Protein AF-A0A951TSF8-F1 (afdb_monomer)

Sequence (93 aa):
MGTIDRGRVILGGLVAGVVLNVGEYVLNGLLLRERWDAAMTELIRPALYQAYHAIEAVLDPPDGARAGPADVVGPVCETGDFLARDRPMPPLA

Structure (mmCIF, N/CA/C/O backbone):
data_AF-A0A951TSF8-F1
#
_entry.id   AF-A0A951TSF8-F1
#
loop_
_atom_site.group_PDB
_atom_site.id
_atom_site.type_symbol
_atom_site.label_atom_id
_atom_site.label_alt_id
_atom_site.label_comp_id
_atom_site.label_asym_id
_atom_site.label_entity_id
_atom_site.label_seq_id
_atom_site.pdbx_PDB_ins_code
_atom_site.Cartn_x
_atom_site.Cartn_y
_atom_site.Cartn_z
_atom_site.occupancy
_atom_site.B_iso_or_equiv
_atom_site.auth_seq_id
_atom_site.auth_comp_id
_atom_site.auth_asym_id
_atom_site.auth_atom_id
_atom_site.pdbx_PDB_model_num
ATOM 1 N N . MET A 1 1 ? 21.962 12.585 -48.805 1.00 51.28 1 MET A N 1
ATOM 2 C CA . MET A 1 1 ? 20.720 12.230 -48.087 1.00 51.28 1 MET A CA 1
ATOM 3 C C . MET A 1 1 ? 20.789 10.737 -47.785 1.00 51.28 1 MET A C 1
ATOM 5 O O . MET A 1 1 ? 20.731 9.956 -48.724 1.00 51.28 1 MET A O 1
ATOM 9 N N . GLY A 1 2 ? 21.079 10.334 -46.545 1.00 67.62 2 GLY A N 1
ATOM 10 C CA . GLY A 1 2 ? 21.312 8.920 -46.212 1.00 67.62 2 GLY A CA 1
ATOM 11 C C . GLY A 1 2 ? 20.013 8.113 -46.230 1.00 67.62 2 GLY A C 1
ATOM 12 O O . GLY A 1 2 ? 19.037 8.507 -45.597 1.00 67.62 2 GLY A O 1
ATOM 13 N N . THR A 1 3 ? 19.986 7.001 -46.961 1.00 77.31 3 THR A N 1
ATOM 14 C CA . THR A 1 3 ? 18.863 6.054 -46.974 1.00 77.31 3 THR A CA 1
ATOM 15 C C . THR A 1 3 ? 18.733 5.360 -45.616 1.00 77.31 3 THR A C 1
ATOM 17 O O . THR A 1 3 ? 19.703 4.799 -45.109 1.00 77.31 3 THR A O 1
ATOM 20 N N . ILE A 1 4 ? 17.536 5.396 -45.023 1.00 81.19 4 ILE A N 1
ATOM 21 C CA . ILE A 1 4 ? 17.223 4.709 -43.761 1.00 81.19 4 ILE A CA 1
ATOM 22 C C . ILE A 1 4 ? 17.249 3.193 -43.985 1.00 81.19 4 ILE A C 1
ATOM 24 O O . ILE A 1 4 ? 16.517 2.671 -44.828 1.00 81.19 4 ILE A O 1
ATOM 28 N N . ASP A 1 5 ? 18.053 2.487 -43.191 1.00 85.00 5 ASP A N 1
ATOM 29 C CA . ASP A 1 5 ? 18.094 1.026 -43.171 1.00 85.00 5 ASP A CA 1
ATOM 30 C C . ASP A 1 5 ? 16.866 0.476 -42.432 1.00 85.00 5 ASP A C 1
ATOM 32 O O . ASP A 1 5 ? 16.830 0.377 -41.201 1.00 85.00 5 ASP A O 1
ATOM 36 N N . ARG A 1 6 ? 15.829 0.149 -43.209 1.00 85.62 6 ARG A N 1
ATOM 37 C CA . ARG A 1 6 ? 14.556 -0.365 -42.686 1.00 85.62 6 ARG A CA 1
ATOM 38 C C . ARG A 1 6 ? 14.728 -1.679 -41.925 1.00 85.62 6 ARG A C 1
ATOM 40 O O . ARG A 1 6 ? 13.989 -1.900 -40.971 1.00 85.62 6 ARG A O 1
ATOM 47 N N . GLY A 1 7 ? 15.693 -2.519 -42.309 1.00 86.94 7 GLY A N 1
ATOM 48 C CA . GLY A 1 7 ? 15.948 -3.795 -41.641 1.00 86.94 7 GLY A CA 1
ATOM 49 C C . GLY A 1 7 ? 16.402 -3.578 -40.203 1.00 86.94 7 GLY A C 1
ATOM 50 O O . GLY A 1 7 ? 15.830 -4.150 -39.276 1.00 86.94 7 GLY A O 1
ATOM 51 N N . ARG A 1 8 ? 17.351 -2.658 -40.003 1.00 85.31 8 ARG A N 1
ATOM 52 C CA . ARG A 1 8 ? 17.832 -2.299 -38.664 1.00 85.31 8 ARG A CA 1
ATOM 53 C C . ARG A 1 8 ? 16.757 -1.632 -37.806 1.00 85.31 8 ARG A C 1
ATOM 55 O O . ARG A 1 8 ? 16.680 -1.916 -36.615 1.00 85.31 8 ARG A O 1
ATOM 62 N N . VAL A 1 9 ? 15.929 -0.764 -38.391 1.00 88.44 9 VAL A N 1
ATOM 63 C CA . VAL A 1 9 ? 14.864 -0.061 -37.651 1.00 88.44 9 VAL A CA 1
ATOM 64 C C . VAL A 1 9 ? 13.776 -1.028 -37.186 1.00 88.44 9 VAL A C 1
ATOM 66 O O . VAL A 1 9 ? 13.387 -0.988 -36.021 1.00 88.44 9 VAL A O 1
ATOM 69 N N . ILE A 1 10 ? 13.313 -1.922 -38.064 1.00 91.88 10 ILE A N 1
ATOM 70 C CA . ILE A 1 10 ? 12.255 -2.883 -37.726 1.00 91.88 10 ILE A CA 1
ATOM 71 C C . ILE A 1 10 ? 12.769 -3.903 -36.710 1.00 91.88 10 ILE A C 1
ATOM 73 O O . ILE A 1 10 ? 12.121 -4.130 -35.690 1.00 91.88 10 ILE A O 1
ATOM 77 N N . LEU A 1 11 ? 13.950 -4.482 -36.952 1.00 91.50 11 LEU A N 1
ATOM 78 C CA . LEU A 1 11 ? 14.524 -5.484 -36.058 1.00 91.50 11 LEU A CA 1
ATOM 79 C C . LEU A 1 11 ? 14.870 -4.878 -34.689 1.00 91.50 11 LEU A C 1
ATOM 81 O O . LEU A 1 11 ? 14.564 -5.471 -33.660 1.00 91.50 11 LEU A O 1
ATOM 85 N N . GLY A 1 12 ? 15.441 -3.669 -34.671 1.00 91.06 12 GLY A N 1
ATOM 86 C CA . GLY A 1 12 ? 15.746 -2.944 -33.438 1.00 91.06 12 GLY A CA 1
ATOM 87 C C . GLY A 1 12 ? 14.493 -2.588 -32.638 1.00 91.06 12 GLY A C 1
ATOM 88 O O . GLY A 1 12 ? 14.476 -2.785 -31.427 1.00 91.06 12 GLY A O 1
ATOM 89 N N . GLY A 1 13 ? 13.429 -2.133 -33.307 1.00 92.81 13 GLY A N 1
ATOM 90 C CA . GLY A 1 13 ? 12.146 -1.846 -32.663 1.00 92.81 13 GLY A CA 1
ATOM 91 C C . GLY A 1 13 ? 11.492 -3.089 -32.056 1.00 92.81 13 GLY A C 1
ATOM 92 O O . GLY A 1 13 ? 11.013 -3.034 -30.927 1.00 92.81 13 GLY A O 1
ATOM 93 N N . LEU A 1 14 ? 11.529 -4.225 -32.762 1.00 94.38 14 LEU A N 1
ATOM 94 C CA . LEU A 1 14 ? 11.004 -5.499 -32.257 1.00 94.38 14 LEU A CA 1
ATOM 95 C C . LEU A 1 14 ? 11.784 -5.996 -31.037 1.00 94.38 14 LEU A C 1
ATOM 97 O O . LEU A 1 14 ? 11.180 -6.363 -30.033 1.00 94.38 14 LEU A O 1
ATOM 101 N N . VAL A 1 15 ? 13.119 -5.970 -31.103 1.00 94.75 15 VAL A N 1
ATOM 102 C CA . VAL A 1 15 ? 13.976 -6.377 -29.979 1.00 94.75 15 VAL A CA 1
ATOM 103 C C . VAL A 1 15 ? 13.753 -5.464 -28.775 1.00 94.75 15 VAL A C 1
ATOM 105 O O . VAL A 1 15 ? 13.570 -5.964 -27.668 1.00 94.75 15 VAL A O 1
ATOM 108 N N . ALA A 1 16 ? 13.688 -4.146 -28.980 1.00 92.38 16 ALA A N 1
ATOM 109 C CA . ALA A 1 16 ? 13.373 -3.200 -27.913 1.00 92.38 16 ALA A CA 1
ATOM 110 C C . ALA A 1 16 ? 11.989 -3.471 -27.303 1.00 92.38 16 ALA A C 1
ATOM 112 O O . ALA A 1 16 ? 11.868 -3.518 -26.084 1.00 92.38 16 ALA A O 1
ATOM 113 N N . GLY A 1 17 ? 10.967 -3.722 -28.127 1.00 93.38 17 GLY A N 1
ATOM 114 C CA . GLY A 1 17 ? 9.620 -4.047 -27.656 1.00 93.38 17 GLY A CA 1
ATOM 115 C C . GLY A 1 17 ? 9.573 -5.318 -26.806 1.00 93.38 17 GLY A C 1
ATOM 116 O O . GLY A 1 17 ? 8.947 -5.322 -25.749 1.00 93.38 17 GLY A O 1
ATOM 117 N N . VAL A 1 18 ? 10.279 -6.378 -27.215 1.00 95.50 18 VAL A N 1
ATOM 118 C CA . VAL A 1 18 ? 10.365 -7.620 -26.426 1.00 95.50 18 VAL A CA 1
ATOM 119 C C . VAL A 1 18 ? 11.104 -7.385 -25.109 1.00 95.50 18 VAL A C 1
ATOM 121 O O . VAL A 1 18 ? 10.625 -7.822 -24.066 1.00 95.50 18 VAL A O 1
ATOM 124 N N . VAL A 1 19 ? 12.236 -6.676 -25.133 1.00 95.38 19 VAL A N 1
ATOM 125 C CA . VAL A 1 19 ? 13.016 -6.379 -23.920 1.00 95.38 19 VAL A CA 1
ATOM 126 C C . VAL A 1 19 ? 12.206 -5.538 -22.935 1.00 95.38 19 VAL A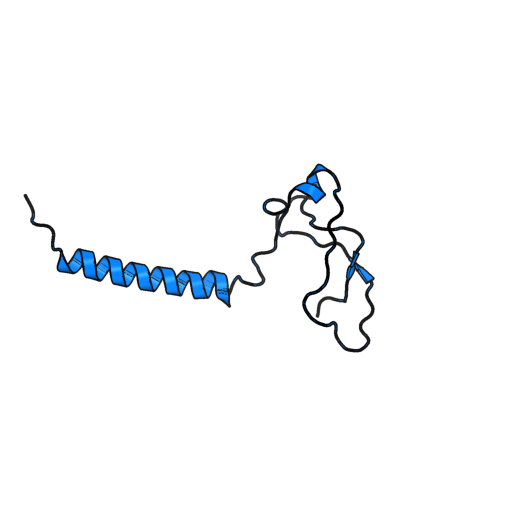 C 1
ATOM 128 O O . VAL A 1 19 ? 12.206 -5.846 -21.746 1.00 95.38 19 VAL A O 1
ATOM 131 N N . LEU A 1 20 ? 11.485 -4.522 -23.416 1.00 92.31 20 LEU A N 1
ATOM 132 C CA . LEU A 1 20 ? 10.622 -3.692 -22.576 1.00 92.31 20 LEU A CA 1
ATOM 133 C C . LEU A 1 20 ? 9.467 -4.503 -21.984 1.00 92.31 20 LEU A C 1
ATOM 135 O O . LEU A 1 20 ? 9.263 -4.449 -20.779 1.00 92.31 20 LEU A O 1
ATOM 139 N N . ASN A 1 21 ? 8.774 -5.308 -22.794 1.00 93.38 21 ASN A N 1
ATOM 140 C CA . ASN A 1 21 ? 7.640 -6.109 -22.332 1.00 93.38 21 ASN A CA 1
ATOM 141 C C . ASN A 1 21 ? 8.057 -7.158 -21.284 1.00 93.38 21 ASN A C 1
ATOM 143 O O . ASN A 1 21 ? 7.415 -7.310 -20.249 1.00 93.38 21 ASN A O 1
ATOM 147 N N . VAL A 1 22 ? 9.169 -7.864 -21.519 1.00 92.44 22 VAL A N 1
ATOM 148 C CA . VAL A 1 22 ? 9.707 -8.832 -20.548 1.00 92.44 22 VAL A CA 1
ATOM 149 C C . VAL A 1 22 ? 10.219 -8.116 -19.299 1.00 92.44 22 VAL A C 1
ATOM 151 O O . VAL A 1 22 ? 9.976 -8.579 -18.187 1.00 92.44 22 VAL A O 1
ATOM 154 N N . GLY A 1 23 ? 10.895 -6.978 -19.473 1.00 90.19 23 GLY A N 1
ATOM 155 C CA . GLY A 1 23 ? 11.364 -6.137 -18.378 1.00 90.19 23 GLY A CA 1
ATOM 156 C C . GLY A 1 23 ? 10.221 -5.676 -17.480 1.00 90.19 23 GLY A C 1
ATOM 157 O O . GLY A 1 23 ? 10.288 -5.893 -16.276 1.00 90.19 23 GLY A O 1
ATOM 158 N N . GLU A 1 24 ? 9.148 -5.121 -18.047 1.00 85.38 24 GLU A N 1
ATOM 159 C CA . GLU A 1 24 ? 7.948 -4.737 -17.296 1.00 85.38 24 GLU A CA 1
ATOM 160 C C . GLU A 1 24 ? 7.289 -5.936 -16.626 1.00 85.38 24 GLU A C 1
ATOM 162 O O . GLU A 1 24 ? 6.967 -5.860 -15.445 1.00 85.38 24 GLU A O 1
ATOM 167 N N . TYR A 1 25 ? 7.120 -7.057 -17.327 1.00 86.56 25 TYR A N 1
ATOM 168 C CA . TYR A 1 25 ? 6.508 -8.244 -16.733 1.00 86.56 25 TYR A CA 1
ATOM 169 C C . TYR A 1 25 ? 7.287 -8.745 -15.508 1.00 86.56 25 TYR A C 1
ATOM 171 O O . TYR A 1 25 ? 6.693 -9.072 -14.481 1.00 86.56 25 TYR A O 1
ATOM 179 N N . VAL A 1 26 ? 8.620 -8.761 -15.581 1.00 87.00 26 VAL A N 1
ATOM 180 C CA . VAL A 1 26 ? 9.468 -9.191 -14.463 1.00 87.00 26 VAL A CA 1
ATOM 181 C C . VAL A 1 26 ? 9.495 -8.142 -13.354 1.00 87.00 26 VAL A C 1
ATOM 183 O O . VAL A 1 26 ? 9.285 -8.486 -12.192 1.00 87.00 26 VAL A O 1
ATOM 186 N N . LEU A 1 27 ? 9.722 -6.870 -13.685 1.00 78.31 27 LEU A N 1
ATOM 187 C CA . LEU A 1 27 ? 9.838 -5.816 -12.681 1.00 78.31 27 LEU A CA 1
ATOM 188 C C . LEU A 1 27 ? 8.495 -5.585 -11.982 1.00 78.31 27 LEU A C 1
ATOM 190 O O . LEU A 1 27 ? 8.424 -5.673 -10.766 1.00 78.31 27 LEU A O 1
ATOM 194 N N . ASN A 1 28 ? 7.426 -5.363 -12.740 1.00 74.69 28 ASN A N 1
ATOM 195 C CA . ASN A 1 28 ? 6.116 -4.983 -12.216 1.00 74.69 28 ASN A CA 1
ATOM 196 C C . ASN A 1 28 ? 5.263 -6.193 -11.812 1.00 74.69 28 ASN A C 1
ATOM 198 O O . ASN A 1 28 ? 4.552 -6.147 -10.812 1.00 74.69 28 ASN A O 1
ATOM 202 N N . GLY A 1 29 ? 5.328 -7.286 -12.577 1.00 69.25 29 GLY A N 1
ATOM 203 C CA . GLY A 1 29 ? 4.481 -8.462 -12.363 1.00 69.25 29 GLY A CA 1
ATOM 204 C C . GLY A 1 29 ? 5.043 -9.487 -11.377 1.00 69.25 29 GLY A C 1
ATOM 205 O O . GLY A 1 29 ? 4.263 -10.178 -10.724 1.00 69.25 29 GLY A O 1
ATOM 206 N N . LEU A 1 30 ? 6.371 -9.600 -11.257 1.00 71.62 30 LEU A N 1
ATOM 207 C CA . LEU A 1 30 ? 7.018 -10.605 -10.401 1.00 71.62 30 LEU A CA 1
ATOM 208 C C . LEU A 1 30 ? 7.758 -9.991 -9.211 1.00 71.62 30 LEU A C 1
ATOM 210 O O . LEU A 1 30 ? 7.654 -10.514 -8.108 1.00 71.62 30 LEU A O 1
ATOM 214 N N . LEU A 1 31 ? 8.499 -8.902 -9.417 1.00 64.62 31 LEU A N 1
ATOM 215 C CA . LEU A 1 31 ? 9.372 -8.338 -8.380 1.00 64.62 31 LEU A CA 1
ATOM 216 C C . LEU A 1 31 ? 8.695 -7.263 -7.526 1.00 64.62 31 LEU A C 1
ATOM 218 O O . LEU A 1 31 ? 8.949 -7.181 -6.328 1.00 64.62 31 LEU A O 1
ATOM 222 N N . LEU A 1 32 ? 7.860 -6.424 -8.138 1.00 61.59 32 LEU A N 1
ATOM 223 C CA . LEU A 1 32 ? 7.208 -5.289 -7.482 1.00 61.59 32 LEU A CA 1
ATOM 224 C C . LEU A 1 32 ? 5.718 -5.523 -7.228 1.00 61.59 32 LEU A C 1
ATOM 226 O O . LEU A 1 32 ? 5.052 -4.625 -6.729 1.00 61.59 32 LEU A O 1
ATOM 230 N N . ARG A 1 33 ? 5.188 -6.719 -7.514 1.00 63.62 33 ARG A N 1
ATOM 231 C CA . ARG A 1 33 ? 3.758 -7.025 -7.349 1.00 63.62 33 ARG A CA 1
ATOM 232 C C . ARG A 1 33 ? 3.257 -6.789 -5.924 1.00 63.62 33 ARG A C 1
ATOM 234 O O . ARG A 1 33 ? 2.137 -6.334 -5.745 1.00 63.62 33 ARG A O 1
ATOM 241 N N . GLU A 1 34 ? 4.099 -7.082 -4.939 1.00 57.72 34 GLU A N 1
ATOM 242 C CA . GLU A 1 34 ? 3.821 -6.866 -3.513 1.00 57.72 34 GLU A CA 1
ATOM 243 C C . GLU A 1 34 ? 4.243 -5.472 -3.020 1.00 57.72 34 GLU A C 1
ATOM 245 O O . GLU A 1 34 ? 4.025 -5.149 -1.865 1.00 57.72 34 GLU A O 1
ATOM 250 N N . ARG A 1 35 ? 4.878 -4.661 -3.879 1.00 55.66 35 ARG A N 1
ATOM 251 C CA . ARG A 1 35 ? 5.445 -3.332 -3.576 1.00 55.66 35 ARG A CA 1
ATOM 252 C C . ARG A 1 35 ? 4.772 -2.186 -4.322 1.00 55.66 35 ARG A C 1
ATOM 254 O O . ARG A 1 35 ? 5.122 -1.027 -4.112 1.00 55.66 35 ARG A O 1
ATOM 261 N N . TRP A 1 36 ? 3.814 -2.480 -5.194 1.00 54.28 36 TRP A N 1
ATOM 262 C CA . TRP A 1 36 ? 2.792 -1.516 -5.581 1.00 54.28 36 TRP A CA 1
ATOM 263 C C . TRP A 1 36 ? 1.789 -1.401 -4.434 1.00 54.28 36 TRP A C 1
ATOM 265 O O . TRP A 1 36 ? 0.626 -1.781 -4.559 1.00 54.28 36 TRP A O 1
ATOM 275 N N . ASP A 1 37 ? 2.285 -0.929 -3.291 1.00 69.50 37 ASP A N 1
ATOM 276 C CA . ASP A 1 37 ? 1.457 -0.584 -2.150 1.00 69.50 37 ASP A CA 1
ATOM 277 C C . ASP A 1 37 ? 0.529 0.538 -2.613 1.00 69.50 37 ASP A C 1
ATOM 279 O O . ASP A 1 37 ? 0.981 1.600 -3.046 1.00 69.50 37 ASP A O 1
ATOM 283 N N . ALA A 1 38 ? -0.776 0.272 -2.602 1.00 81.50 38 ALA A N 1
ATOM 284 C CA . ALA A 1 38 ? -1.760 1.302 -2.879 1.00 81.50 38 ALA A CA 1
ATOM 285 C C . ALA A 1 38 ? -1.552 2.460 -1.891 1.00 81.50 38 ALA A C 1
ATOM 287 O O . ALA A 1 38 ? -1.351 2.239 -0.696 1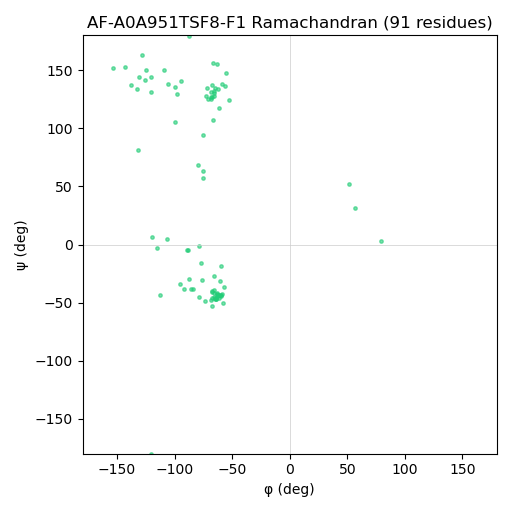.00 81.50 38 ALA A O 1
ATOM 288 N N . ALA A 1 39 ? -1.604 3.688 -2.395 1.00 88.81 39 ALA A N 1
ATOM 289 C CA . ALA A 1 39 ? -1.405 4.885 -1.599 1.00 88.81 39 ALA A CA 1
ATOM 290 C C . ALA A 1 39 ? -2.636 5.793 -1.662 1.00 88.81 39 ALA A C 1
ATOM 292 O O . ALA A 1 39 ? -3.622 5.557 -2.376 1.00 88.81 39 ALA A O 1
ATOM 293 N N . MET A 1 40 ? -2.544 6.917 -0.964 1.00 90.12 40 MET A N 1
ATOM 294 C CA . MET A 1 40 ? -3.479 8.027 -1.086 1.00 90.12 40 MET A CA 1
ATOM 295 C C . MET A 1 40 ? -3.540 8.600 -2.511 1.00 90.12 40 MET A C 1
ATOM 297 O O . MET A 1 40 ? -4.508 9.283 -2.841 1.00 90.12 40 MET A O 1
ATOM 301 N N . THR A 1 41 ? -2.541 8.340 -3.365 1.00 90.69 41 THR A N 1
ATOM 302 C CA . THR A 1 41 ? -2.558 8.748 -4.778 1.00 90.69 41 THR A CA 1
ATOM 303 C C . THR A 1 41 ? -3.622 7.984 -5.571 1.00 90.69 41 THR A C 1
ATOM 305 O O . THR A 1 41 ? -4.335 8.593 -6.370 1.00 90.69 41 THR A O 1
ATOM 308 N N . GLU A 1 42 ? -3.795 6.688 -5.309 1.00 92.12 42 GLU A N 1
ATOM 309 C CA . GLU A 1 42 ? -4.795 5.837 -5.964 1.00 92.12 42 GLU A CA 1
ATOM 310 C C . GLU A 1 42 ? -6.171 5.953 -5.294 1.00 92.12 42 GLU A C 1
ATOM 312 O O . GLU A 1 42 ? -7.198 5.973 -5.978 1.00 92.12 42 GLU A O 1
ATOM 317 N N . LEU A 1 43 ? -6.210 6.062 -3.959 1.00 91.88 43 LEU A N 1
ATOM 318 C CA . LEU A 1 43 ? -7.449 6.180 -3.190 1.00 91.88 43 LEU A CA 1
ATOM 319 C C . LEU A 1 43 ? -7.365 7.331 -2.184 1.00 91.88 43 LEU A C 1
ATOM 321 O O . LEU A 1 43 ? -7.175 7.145 -0.988 1.00 91.88 43 LEU A O 1
ATOM 325 N N . ILE A 1 44 ? -7.594 8.548 -2.670 1.00 95.00 44 ILE A N 1
ATOM 326 C CA . ILE A 1 44 ? -7.433 9.774 -1.873 1.00 95.00 44 ILE A CA 1
ATOM 327 C C . ILE A 1 44 ? -8.577 10.047 -0.874 1.00 95.00 44 ILE A C 1
ATOM 329 O O . ILE A 1 44 ? -8.461 10.873 0.032 1.00 95.00 44 ILE A O 1
ATOM 333 N N . ARG A 1 45 ? -9.729 9.379 -1.034 1.00 96.12 45 ARG A N 1
ATOM 334 C CA . ARG A 1 45 ? -10.959 9.671 -0.269 1.00 96.12 45 ARG A CA 1
ATOM 335 C C . ARG A 1 45 ? -10.822 9.452 1.250 1.00 96.12 45 ARG A C 1
ATOM 337 O O . ARG A 1 45 ? -11.330 10.303 1.987 1.00 96.12 45 ARG A O 1
ATOM 344 N N . PRO A 1 46 ? -10.198 8.363 1.745 1.00 94.50 46 PRO A N 1
ATOM 345 C CA . PRO A 1 46 ? -9.930 8.181 3.170 1.00 94.50 46 PRO A CA 1
ATOM 346 C C . PRO A 1 46 ? -9.057 9.306 3.736 1.00 94.50 46 PRO A C 1
ATOM 348 O O . PRO A 1 46 ? -9.409 9.866 4.771 1.00 94.50 46 PRO A O 1
ATOM 351 N N . ALA A 1 47 ? -8.008 9.718 3.018 1.00 93.81 47 ALA A N 1
ATOM 352 C CA . ALA A 1 47 ? -7.115 10.794 3.444 1.00 93.81 47 ALA A CA 1
ATOM 353 C C . ALA A 1 47 ? -7.823 12.163 3.527 1.00 93.81 47 ALA A C 1
ATOM 355 O O . ALA A 1 47 ? -7.698 12.863 4.532 1.00 93.81 47 ALA A O 1
ATOM 356 N N . LEU A 1 48 ? -8.613 12.537 2.509 1.00 94.81 48 LEU A N 1
ATOM 357 C CA . LEU A 1 48 ? -9.257 13.861 2.442 1.00 94.81 48 LEU A CA 1
ATOM 358 C C . LEU A 1 48 ? -10.506 13.995 3.311 1.00 94.81 48 LEU A C 1
ATOM 360 O O . LEU A 1 48 ? -10.690 15.009 3.981 1.00 94.81 48 LEU A O 1
ATOM 364 N N . TYR A 1 49 ? -11.392 13.001 3.269 1.00 95.88 49 TYR A N 1
ATOM 365 C CA . TYR A 1 49 ? -12.732 13.110 3.854 1.00 95.88 49 TYR A CA 1
ATOM 366 C C . TYR A 1 49 ? -12.997 12.079 4.945 1.00 95.88 49 TYR A C 1
ATOM 368 O O . TYR A 1 49 ? -14.132 11.969 5.401 1.00 95.88 49 TYR A O 1
ATOM 376 N N . GLN A 1 50 ? -11.989 11.295 5.343 1.00 92.81 50 GLN A N 1
ATOM 377 C CA . GLN A 1 50 ? -12.163 10.205 6.308 1.00 92.81 50 GLN A CA 1
ATOM 378 C C . GLN A 1 50 ? -13.228 9.196 5.848 1.00 92.81 50 GLN A C 1
ATOM 380 O O . GLN A 1 50 ? -13.950 8.605 6.650 1.00 92.81 50 GLN A O 1
ATOM 385 N N . ALA A 1 51 ? -13.350 9.019 4.527 1.00 96.00 51 ALA A N 1
ATOM 386 C CA . ALA A 1 51 ? -14.366 8.168 3.932 1.00 96.00 51 ALA A CA 1
ATOM 387 C C . ALA A 1 51 ? -14.102 6.689 4.243 1.00 96.00 51 ALA A C 1
ATOM 389 O O . ALA A 1 51 ? -13.037 6.152 3.928 1.00 96.00 51 ALA A O 1
ATOM 390 N N . TYR A 1 52 ? -15.108 6.002 4.780 1.00 95.44 52 TYR A N 1
ATOM 391 C CA . TYR A 1 52 ? -15.035 4.570 5.040 1.00 95.44 52 TYR A CA 1
ATOM 392 C C . TYR A 1 52 ? -15.064 3.764 3.732 1.00 95.44 52 TYR A C 1
ATOM 394 O O . TYR A 1 52 ? -15.997 3.885 2.940 1.00 95.44 52 TYR A O 1
ATOM 402 N N . HIS A 1 53 ? -14.057 2.913 3.535 1.00 93.44 53 HIS A N 1
ATOM 403 C CA . HIS A 1 53 ? -14.038 1.855 2.521 1.00 93.44 53 HIS A CA 1
ATOM 404 C C . HIS A 1 53 ?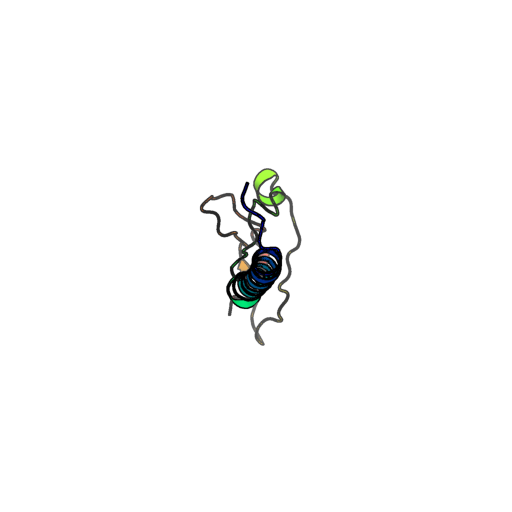 -13.874 0.512 3.231 1.00 93.44 53 HIS A C 1
ATOM 406 O O . HIS A 1 53 ? -13.019 0.408 4.111 1.00 93.44 53 HIS A O 1
ATOM 412 N N . ALA A 1 54 ? -14.698 -0.486 2.908 1.00 92.00 54 ALA A N 1
ATOM 413 C CA . ALA A 1 54 ? -14.521 -1.843 3.423 1.00 92.00 54 ALA A CA 1
ATOM 414 C C . ALA A 1 54 ? -13.233 -2.448 2.837 1.00 92.00 54 ALA A C 1
ATOM 416 O O . ALA A 1 54 ? -12.956 -2.256 1.655 1.00 92.00 54 ALA A O 1
ATOM 417 N N . ILE A 1 55 ? -12.448 -3.130 3.672 1.00 88.38 55 ILE A N 1
ATOM 418 C CA . ILE A 1 55 ? -11.232 -3.844 3.266 1.00 88.38 55 ILE A CA 1
ATOM 419 C C . ILE A 1 55 ? -11.303 -5.229 3.891 1.00 88.38 55 ILE A C 1
ATOM 421 O O . ILE A 1 55 ? -11.616 -5.349 5.076 1.00 88.38 55 ILE A O 1
ATOM 425 N N . GLU A 1 56 ? -11.004 -6.244 3.092 1.00 87.44 56 GLU A N 1
ATOM 426 C CA . GLU A 1 56 ? -10.961 -7.643 3.497 1.00 87.44 56 GLU A CA 1
ATOM 427 C C . GLU A 1 56 ? -9.648 -8.253 3.002 1.00 87.44 56 GLU A C 1
ATOM 429 O O . GLU A 1 56 ? -9.149 -7.893 1.931 1.00 87.44 56 GLU A O 1
ATOM 434 N N . ALA A 1 57 ? -9.070 -9.154 3.795 1.00 84.56 57 ALA A N 1
ATOM 435 C CA . ALA A 1 57 ? -7.902 -9.908 3.372 1.00 84.56 57 ALA A CA 1
ATOM 436 C C . ALA A 1 57 ? -8.304 -10.877 2.253 1.00 84.56 57 ALA A C 1
ATOM 438 O O . ALA A 1 57 ? -9.288 -11.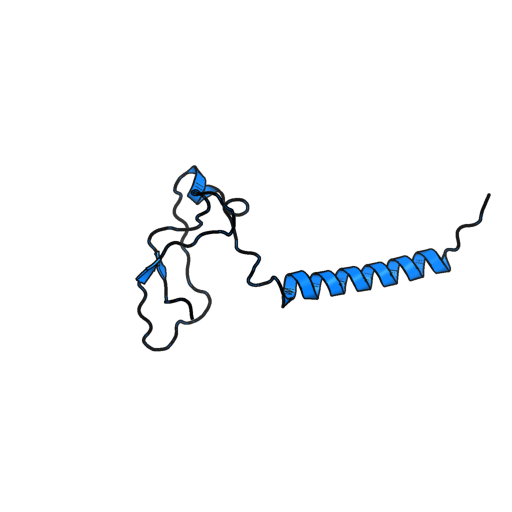601 2.371 1.00 84.56 57 ALA A O 1
ATOM 439 N N . VAL A 1 58 ? -7.536 -10.883 1.165 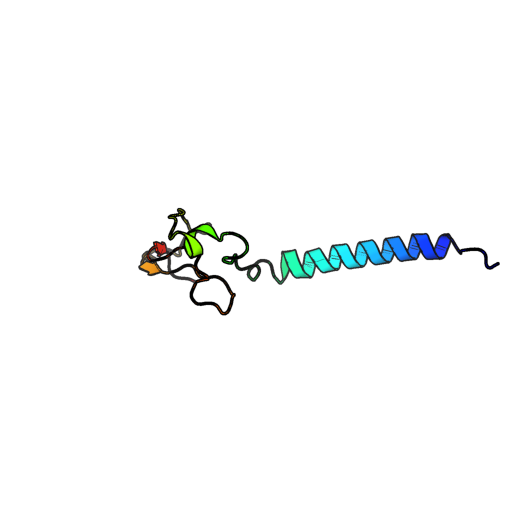1.00 84.25 58 VAL A N 1
ATOM 440 C CA . VAL A 1 58 ? -7.787 -11.778 0.024 1.00 84.25 58 VAL A CA 1
ATOM 441 C C . VAL A 1 58 ? -7.337 -13.207 0.328 1.00 84.25 58 VAL A C 1
ATOM 443 O O . VAL A 1 58 ? -7.894 -14.159 -0.211 1.00 84.25 58 VAL A O 1
ATOM 446 N N . LEU A 1 59 ? -6.310 -13.355 1.165 1.00 82.81 59 LEU A N 1
ATOM 447 C CA . LEU A 1 59 ? -5.781 -14.648 1.577 1.00 82.81 59 LEU A CA 1
ATOM 448 C C . LEU A 1 59 ? -6.410 -15.074 2.898 1.00 82.81 59 LEU A C 1
ATOM 450 O O . LEU A 1 59 ? -6.575 -14.252 3.804 1.00 82.81 59 LEU A O 1
ATOM 454 N N . ASP A 1 60 ? -6.700 -16.369 3.004 1.00 81.56 60 ASP A N 1
ATOM 455 C CA . ASP A 1 60 ? -7.166 -16.949 4.252 1.00 81.56 60 ASP A CA 1
ATOM 456 C C . ASP A 1 60 ? -6.087 -16.798 5.334 1.00 81.56 60 ASP A C 1
ATOM 458 O O . ASP A 1 60 ? -4.903 -17.062 5.084 1.00 81.56 60 ASP A O 1
ATOM 462 N N . PRO A 1 61 ? -6.466 -16.362 6.544 1.00 81.88 61 PRO A N 1
ATOM 463 C CA . PRO A 1 61 ? -5.531 -16.266 7.646 1.00 81.88 61 PRO A CA 1
ATOM 464 C C . PRO A 1 61 ? -5.040 -17.652 8.089 1.00 81.88 61 PRO A C 1
ATOM 466 O O . PRO A 1 61 ? -5.748 -18.644 7.907 1.00 81.88 61 PRO A O 1
ATOM 469 N N . PRO A 1 62 ? -3.861 -17.737 8.733 1.00 82.56 62 PRO A N 1
ATOM 470 C CA . PRO A 1 62 ? -3.386 -18.986 9.319 1.00 82.56 62 PRO A CA 1
ATOM 471 C C . PRO A 1 62 ? -4.412 -19.577 10.296 1.00 82.56 62 PRO A C 1
ATOM 473 O O . PRO A 1 62 ? -5.102 -18.835 11.003 1.00 82.56 62 PRO A O 1
ATOM 476 N N . ASP A 1 63 ? -4.476 -20.906 10.390 1.00 83.06 63 ASP A N 1
ATOM 477 C CA . ASP A 1 63 ? -5.402 -21.589 11.297 1.00 83.06 63 ASP A CA 1
ATOM 478 C C . ASP A 1 63 ? -5.267 -21.072 12.739 1.00 83.06 63 ASP A C 1
ATOM 480 O O . ASP A 1 63 ? -4.192 -21.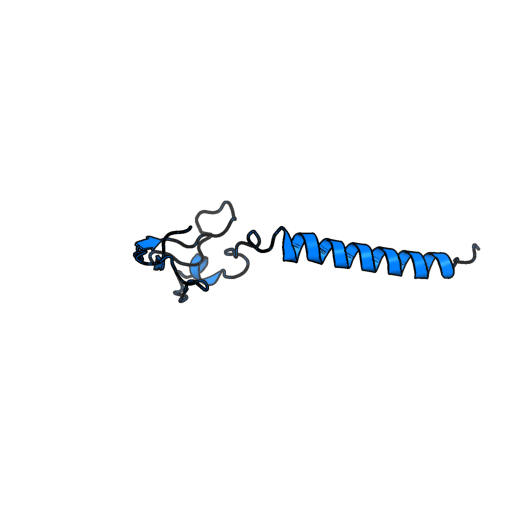077 13.342 1.00 83.06 63 ASP A O 1
ATOM 484 N N . GLY A 1 64 ? -6.387 -20.617 13.307 1.00 82.81 64 GLY A N 1
ATOM 485 C CA . GLY A 1 64 ? -6.445 -20.076 14.668 1.00 82.81 64 GLY A CA 1
ATOM 486 C C . GLY A 1 64 ? -5.948 -18.634 14.826 1.00 82.81 64 GLY A C 1
ATOM 487 O O . GLY A 1 64 ? -5.944 -18.123 15.952 1.00 82.81 64 GLY A O 1
ATOM 488 N N . ALA A 1 65 ? -5.568 -17.953 13.741 1.00 84.56 65 ALA A N 1
ATOM 489 C CA . ALA A 1 65 ? -5.204 -16.544 13.784 1.00 84.56 65 ALA A CA 1
ATOM 490 C C . ALA A 1 65 ? -6.414 -15.671 14.152 1.00 84.56 65 ALA A C 1
ATOM 492 O O . ALA A 1 65 ? -7.513 -15.806 13.614 1.00 84.56 65 ALA A O 1
ATOM 493 N N . ARG A 1 66 ? -6.208 -14.760 15.106 1.00 84.81 66 ARG A N 1
ATOM 494 C CA . ARG A 1 66 ? -7.246 -13.842 15.585 1.00 84.81 66 ARG A CA 1
ATOM 495 C C . ARG A 1 66 ? -7.096 -12.498 14.897 1.00 84.81 66 ARG A C 1
ATOM 497 O O . ARG A 1 66 ? -6.009 -11.928 14.919 1.00 84.81 66 ARG A O 1
ATOM 504 N N . ALA A 1 67 ? -8.192 -11.986 14.345 1.00 89.00 67 ALA A N 1
ATOM 505 C CA . ALA A 1 67 ? -8.218 -10.630 13.823 1.00 89.00 67 ALA A CA 1
ATOM 506 C C . ALA A 1 67 ? -8.026 -9.615 14.962 1.00 89.00 67 ALA A C 1
ATOM 508 O O . ALA A 1 67 ? -8.642 -9.740 16.026 1.00 89.00 67 ALA A O 1
ATOM 509 N N . GLY A 1 68 ? -7.172 -8.622 14.731 1.00 90.25 68 GLY A N 1
ATOM 510 C CA . GLY A 1 68 ? -6.914 -7.505 15.636 1.00 90.25 68 GLY A CA 1
ATOM 511 C C . GLY A 1 68 ? -7.053 -6.166 14.910 1.00 90.25 68 GLY A C 1
ATOM 512 O O . GLY A 1 68 ? -7.072 -6.146 13.681 1.00 90.25 68 GLY A O 1
ATOM 513 N N . PRO A 1 69 ? -7.184 -5.049 15.641 1.00 92.94 69 PRO A N 1
ATOM 514 C CA . PRO A 1 69 ? -7.244 -3.729 15.026 1.00 92.94 69 PRO A CA 1
ATOM 515 C C . PRO A 1 69 ? -5.907 -3.393 14.354 1.00 92.94 69 PRO A C 1
ATOM 517 O O . PRO A 1 69 ? -4.850 -3.489 14.980 1.00 92.94 69 PRO A O 1
ATOM 520 N N . ALA A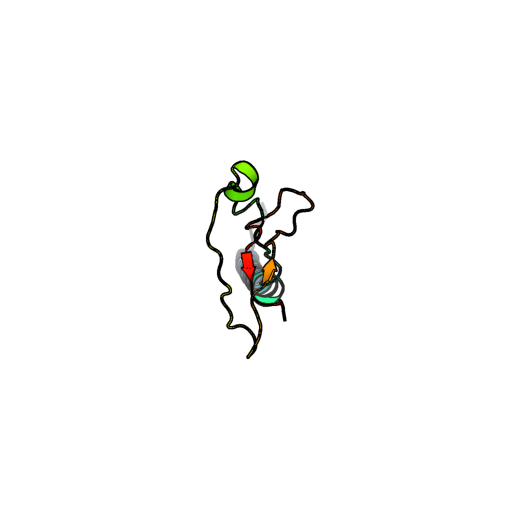 1 70 ? -5.963 -2.997 13.086 1.00 90.94 70 ALA A N 1
ATOM 521 C CA . ALA A 1 70 ? -4.819 -2.549 12.305 1.00 90.94 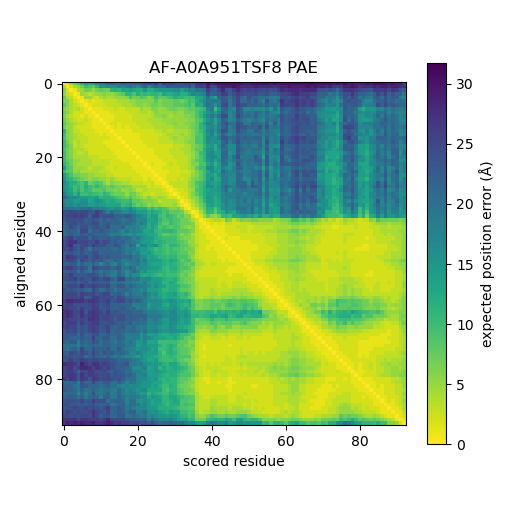70 ALA A CA 1
ATOM 522 C C . ALA A 1 70 ? -5.197 -1.394 11.368 1.00 90.94 70 ALA A C 1
ATOM 524 O O . ALA A 1 70 ? -6.340 -1.285 10.907 1.00 90.94 70 ALA A O 1
ATOM 525 N N . ASP A 1 71 ? -4.201 -0.571 11.054 1.00 91.81 71 ASP A N 1
ATOM 526 C CA . ASP A 1 71 ? -4.282 0.467 10.033 1.00 91.81 71 ASP A CA 1
ATOM 527 C C . ASP A 1 71 ? -3.625 -0.040 8.744 1.00 91.81 71 ASP A C 1
ATOM 529 O O . ASP A 1 71 ? -2.547 -0.634 8.771 1.00 91.81 71 ASP A O 1
ATOM 533 N N . VAL A 1 72 ? -4.279 0.202 7.609 1.00 90.81 72 VAL A N 1
ATOM 534 C CA . VAL A 1 72 ? -3.751 -0.110 6.277 1.00 90.81 72 VAL A CA 1
ATOM 535 C C . VAL A 1 72 ? -3.189 1.183 5.701 1.00 90.81 72 VAL A C 1
ATOM 537 O O . VAL A 1 72 ? -3.955 2.080 5.331 1.00 90.81 72 VAL A O 1
ATOM 540 N N . VAL A 1 73 ? -1.862 1.282 5.672 1.00 92.19 73 VAL A N 1
ATOM 541 C CA . VAL A 1 73 ? -1.112 2.473 5.252 1.00 92.19 73 VAL A CA 1
ATOM 542 C C . VAL A 1 73 ? -0.414 2.245 3.920 1.00 92.19 73 VAL A C 1
ATOM 544 O O . VAL A 1 73 ? -0.057 1.113 3.597 1.00 92.19 73 VAL A O 1
ATOM 547 N N . GLY A 1 74 ? -0.250 3.319 3.155 1.00 90.00 74 GLY A N 1
ATOM 548 C CA . GLY A 1 74 ? 0.544 3.304 1.935 1.00 90.00 74 GLY A CA 1
ATOM 549 C C . GLY A 1 74 ? 2.033 3.592 2.200 1.00 90.00 74 GLY A C 1
ATOM 550 O O . GLY A 1 74 ? 2.452 3.785 3.346 1.00 90.00 74 GLY A O 1
ATOM 551 N N . PRO A 1 75 ? 2.859 3.599 1.140 1.00 90.62 75 PRO A N 1
ATOM 552 C CA . PRO A 1 75 ? 4.310 3.757 1.216 1.00 90.62 75 PRO A CA 1
ATOM 553 C C . PRO A 1 75 ? 4.777 5.224 1.193 1.00 90.62 75 PRO A C 1
ATOM 555 O O . PRO A 1 75 ? 5.982 5.493 1.265 1.00 90.62 75 PRO A O 1
ATOM 558 N N . VAL A 1 76 ? 3.871 6.187 1.017 1.00 89.69 76 VAL A N 1
ATOM 559 C CA . VAL A 1 76 ? 4.207 7.608 0.939 1.00 89.69 76 VAL A CA 1
ATOM 560 C C . VAL A 1 76 ? 4.605 8.088 2.330 1.00 89.69 76 VAL A C 1
ATOM 562 O O . VAL A 1 76 ? 3.943 7.816 3.326 1.00 89.69 76 VAL A O 1
ATOM 565 N N . CYS A 1 77 ? 5.698 8.849 2.404 1.00 92.06 77 CYS A N 1
ATOM 566 C CA . CYS A 1 77 ? 6.186 9.453 3.646 1.00 92.06 77 CYS A CA 1
ATOM 567 C C . CYS A 1 77 ? 5.320 10.663 4.054 1.00 92.06 77 CYS A C 1
ATOM 569 O O . CYS A 1 77 ? 5.808 11.786 4.167 1.00 92.06 77 CYS A O 1
ATOM 571 N N . GLU A 1 78 ? 4.018 10.441 4.213 1.00 93.75 78 GLU A N 1
ATOM 572 C CA . GLU A 1 78 ? 3.015 11.431 4.591 1.00 93.75 78 GLU A CA 1
ATOM 573 C C . GLU A 1 78 ? 2.062 10.814 5.621 1.00 93.75 78 GLU A C 1
ATOM 575 O O . GLU A 1 78 ? 1.618 9.678 5.481 1.00 93.75 78 GLU A O 1
ATOM 580 N N . THR A 1 79 ? 1.705 11.571 6.661 1.00 92.00 79 THR A N 1
ATOM 581 C CA . THR A 1 79 ? 0.894 11.041 7.779 1.00 92.00 79 THR A CA 1
ATOM 582 C C . THR A 1 79 ? -0.521 10.664 7.327 1.00 92.00 79 THR A C 1
ATOM 584 O O . THR A 1 79 ? -1.176 9.810 7.922 1.00 92.00 79 THR A O 1
ATOM 587 N N . GLY A 1 80 ? -1.008 11.318 6.271 1.00 91.69 80 GLY A N 1
ATOM 588 C CA . GLY A 1 80 ? -2.315 11.060 5.675 1.00 91.69 80 GLY A CA 1
ATOM 589 C C . GLY A 1 80 ? -2.374 9.839 4.758 1.00 91.69 80 GLY A C 1
ATOM 590 O O . GLY A 1 80 ? -3.456 9.566 4.241 1.00 91.69 80 GLY A O 1
ATOM 591 N N . ASP A 1 81 ? -1.268 9.123 4.542 1.00 93.81 81 ASP A N 1
ATOM 592 C CA . ASP A 1 81 ? -1.234 7.980 3.629 1.00 93.81 81 ASP A CA 1
ATOM 593 C C . ASP A 1 81 ? -1.818 6.708 4.261 1.00 93.81 81 ASP A C 1
ATOM 595 O O . ASP A 1 81 ? -1.126 5.738 4.568 1.00 93.81 81 ASP A O 1
ATOM 599 N N . PHE A 1 82 ? -3.130 6.727 4.489 1.00 92.75 82 PHE A N 1
ATOM 600 C CA . PHE A 1 82 ? -3.890 5.568 4.935 1.00 92.75 82 PHE A CA 1
ATOM 601 C C . PHE A 1 82 ? -5.065 5.289 4.001 1.00 92.75 82 PHE A C 1
ATOM 603 O O . PHE A 1 82 ? -5.782 6.185 3.549 1.00 92.75 82 PHE A O 1
ATOM 610 N N . LEU A 1 83 ? -5.304 4.004 3.774 1.00 92.69 83 LEU A N 1
ATOM 611 C CA . LEU A 1 83 ? -6.427 3.479 3.002 1.00 92.69 83 LEU A CA 1
ATOM 612 C C . LEU A 1 83 ? -7.588 3.092 3.925 1.00 92.69 83 LEU A C 1
ATOM 614 O O . LEU A 1 83 ? -8.759 3.269 3.580 1.00 92.69 83 LEU A O 1
ATOM 618 N N . ALA A 1 84 ? -7.273 2.602 5.127 1.00 93.56 84 ALA A N 1
ATOM 619 C CA . ALA A 1 84 ? -8.237 2.345 6.188 1.00 93.56 84 ALA A CA 1
ATOM 620 C C . ALA A 1 84 ? -7.583 2.415 7.568 1.00 93.56 84 ALA A C 1
ATOM 622 O O . ALA A 1 84 ? -6.405 2.116 7.721 1.00 93.56 84 ALA A O 1
ATOM 623 N N . ARG A 1 85 ? -8.383 2.776 8.573 1.00 92.81 85 ARG A N 1
ATOM 624 C CA . ARG A 1 85 ? -7.967 2.829 9.976 1.00 92.81 85 ARG A CA 1
ATOM 625 C C . ARG A 1 85 ? -8.877 1.994 10.859 1.00 92.81 85 ARG A C 1
ATOM 627 O O . ARG A 1 85 ? -10.067 1.875 10.539 1.00 92.81 85 ARG A O 1
ATOM 634 N N . ASP A 1 86 ? -8.300 1.467 11.934 1.00 93.56 86 ASP A N 1
ATOM 635 C CA . ASP A 1 86 ? -8.953 0.689 12.990 1.00 93.56 86 ASP A CA 1
ATOM 636 C C . ASP A 1 86 ? -9.799 -0.470 12.443 1.00 93.56 86 ASP A C 1
ATOM 638 O O . ASP A 1 86 ? -11.005 -0.580 12.686 1.00 93.56 86 ASP A O 1
ATOM 642 N N . ARG A 1 87 ? -9.185 -1.305 11.593 1.00 92.25 87 ARG A N 1
ATOM 643 C CA . ARG A 1 87 ? -9.874 -2.426 10.945 1.00 92.25 87 ARG A CA 1
ATOM 644 C C . ARG A 1 87 ? -9.476 -3.760 11.548 1.00 92.25 87 ARG A C 1
ATOM 646 O O . ARG A 1 87 ? -8.290 -3.971 11.778 1.00 92.25 87 ARG A O 1
ATOM 653 N N . PRO A 1 88 ? -10.438 -4.678 11.757 1.00 92.00 88 PRO A N 1
ATOM 654 C CA . PRO A 1 88 ? -10.117 -6.034 12.159 1.00 92.00 88 PRO A CA 1
ATOM 655 C C . PRO A 1 88 ? -9.391 -6.722 11.002 1.00 92.00 88 PRO A C 1
ATOM 657 O O . PRO A 1 88 ? -10.003 -7.050 9.988 1.00 92.00 88 PRO A O 1
ATOM 660 N N . MET A 1 89 ? -8.089 -6.923 11.156 1.00 89.50 89 MET A N 1
ATOM 661 C CA . MET A 1 89 ? -7.242 -7.588 10.176 1.00 89.50 89 MET A CA 1
ATOM 662 C C . MET A 1 89 ? -6.588 -8.816 10.795 1.00 89.50 89 MET A C 1
ATOM 664 O O . MET A 1 89 ? -6.251 -8.804 11.984 1.00 89.50 89 MET A O 1
ATOM 668 N N . PRO A 1 90 ? -6.409 -9.892 10.016 1.00 89.31 90 PRO A N 1
ATOM 669 C CA . PRO A 1 90 ? -5.572 -10.990 10.456 1.00 89.31 90 PRO A CA 1
ATOM 670 C C . PRO A 1 90 ? -4.120 -10.516 10.637 1.00 89.31 90 PRO A C 1
ATOM 672 O O . PRO A 1 90 ? -3.710 -9.530 10.019 1.00 89.31 90 PRO A O 1
ATOM 675 N N . PRO A 1 91 ? -3.330 -11.196 11.482 1.00 83.00 91 PRO A N 1
ATOM 676 C CA . PRO A 1 91 ? -1.909 -10.910 11.596 1.00 83.00 91 PRO A CA 1
ATOM 677 C C . PRO A 1 91 ? -1.223 -11.095 10.239 1.00 83.00 91 PRO A C 1
ATOM 679 O O . PRO A 1 91 ? -1.506 -12.053 9.518 1.00 83.00 91 PRO A O 1
ATOM 682 N N . LEU A 1 92 ? -0.314 -10.174 9.915 1.00 71.06 92 LEU A N 1
ATOM 683 C CA . LEU A 1 92 ? 0.590 -10.320 8.778 1.00 71.06 92 LEU A CA 1
ATOM 684 C C . LEU A 1 92 ? 1.526 -11.507 9.066 1.00 71.06 92 LEU A C 1
ATOM 686 O O . LEU A 1 92 ? 2.047 -11.612 10.180 1.00 71.06 92 LEU A O 1
ATOM 690 N N . ALA A 1 93 ? 1.657 -12.418 8.101 1.00 59.12 93 ALA A N 1
ATOM 691 C CA . ALA A 1 93 ? 2.481 -13.624 8.204 1.00 59.12 93 ALA A CA 1
ATOM 692 C C . ALA A 1 93 ? 3.973 -13.330 7.997 1.00 59.12 93 ALA A C 1
ATOM 694 O O . ALA A 1 93 ? 4.288 -12.415 7.202 1.00 59.12 93 ALA A O 1
#

Nearest PDB structures (fol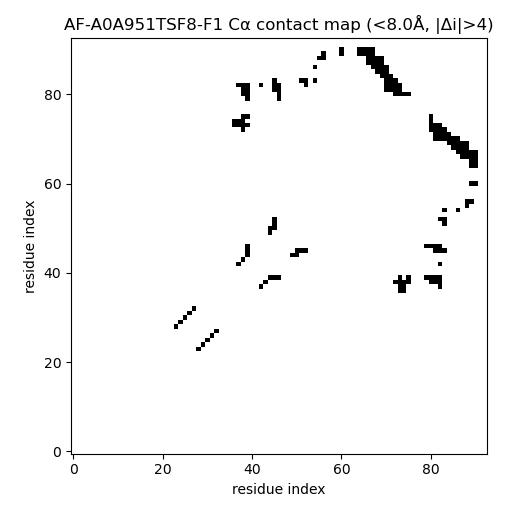dseek):
  6n2f-assembly1_A  TM=9.179E-01  e=3.048E-04  Arabidopsis thaliana
  6n2f-assembly1_B  TM=9.203E-01  e=6.180E-04  Arabidopsis thaliana
  6n2a-assembly1_A  TM=9.006E-01  e=4.482E-04  Arabidopsis thaliana
  6n2a-assembly1_B  TM=9.026E-01  e=9.689E-04  Arabidopsis thaliana
  1szr-assembly1_C  TM=7.686E-01  e=3.351E-01  Trypanosoma brucei brucei

pLDDT: mean 85.88, std 10.58, range [51.28, 96.12]

Secondary structure (DSSP, 8-state):
-PPP-HHHHHHHHHHHHHHHHHHHIIIIIIISTTT----TTT--HHHHH--------SSPPPTTPPPEEEEEE-SSSSTT-EEEEEEEEPPP-

Mean predicted aligned error: 11.15 Å

Foldseek 3Di:
DDDDPPVCVVVVVVVVVVCVVVVCCCVCVPPCVVVPQDWCVNVVCCLPPVDDDDDDDPDDAPPPFFFFFDWRAGPDPDPSTTPDGRDRDTDDD

Radius of gyration: 21.89 Å; Cα contacts (8 Å, |Δi|>4): 92; chains: 1; bounding box: 36×36×64 Å

Solvent-accessible surface area (backbone atoms only — not comparable to full-atom values): 5771 Å² total; per-residue (Å²): 134,86,81,80,60,61,68,60,52,53,53,49,50,52,52,51,50,50,53,51,53,53,48,46,45,45,48,52,62,66,70,30,55,88,66,68,54,68,31,33,87,82,44,41,52,28,49,75,69,68,44,89,61,92,80,76,80,89,64,84,69,62,92,89,62,64,64,40,78,39,66,44,61,24,80,56,98,48,96,57,25,30,59,42,70,79,34,78,35,59,73,85,130